Protein AF-A0A924ZVA9-F1 (afdb_monomer)

Radius of gyration: 15.02 Å; Cα contacts (8 Å, |Δi|>4): 76; chains: 1; bounding box: 39×25×37 Å

Secondary structure (DSSP, 8-state):
--SS--TTHHHHHHHHTT-PPTTBTTTTB--SS-SS------EEEEE-TTT-PEEEEE-PPPHHHHTT-

pLDDT: mean 93.65, std 5.06, range [66.19, 97.69]

Mean predicted aligned error: 3.7 Å

Foldseek 3Di:
DDPDDDPCVVQVVCLVVVRHFAQPPPSPNDDPLDDHTPDDDQKDWDQDPPPRDIDIDGDDDDVRVVVVD

Solvent-accessible surface area (backbone atoms only — not comparable to full-atom values): 4473 Å² total; per-residue (Å²): 129,80,94,67,87,56,87,62,48,70,52,52,57,28,29,80,67,76,52,36,46,52,23,24,81,84,57,75,12,68,47,91,91,44,96,49,58,73,74,80,78,50,65,52,74,49,60,38,89,84,81,60,46,80,45,77,47,75,45,78,84,56,68,74,60,64,77,74,112

Sequence (69 aa):
MPKTGRTHQIRQHLQESNRSILGDTIYGGQSSDVKRLMLHALSLSFSHPRTKEKLNIEAPLPKDFLELL

Structure (mmCIF, N/CA/C/O backbone):
data_AF-A0A924ZVA9-F1
#
_entry.id   AF-A0A924ZVA9-F1
#
loop_
_atom_site.group_PDB
_atom_site.id
_atom_site.type_symbol
_atom_site.label_atom_id
_atom_site.label_alt_id
_atom_site.label_comp_id
_atom_site.label_asym_id
_atom_site.label_entity_id
_atom_site.label_seq_id
_atom_site.pdbx_PDB_ins_code
_atom_site.Cartn_x
_atom_site.Cartn_y
_atom_site.Cartn_z
_atom_site.occupancy
_atom_site.B_iso_or_equiv
_atom_site.auth_seq_id
_atom_site.auth_comp_id
_atom_site.auth_asym_id
_atom_site.auth_atom_id
_atom_site.pdbx_PDB_model_num
ATOM 1 N N . MET A 1 1 ? 1.664 -2.248 8.527 1.00 66.19 1 MET A N 1
ATOM 2 C CA . MET A 1 1 ? 0.588 -1.343 8.063 1.00 66.19 1 MET A CA 1
ATOM 3 C C . MET A 1 1 ? 0.987 0.101 8.32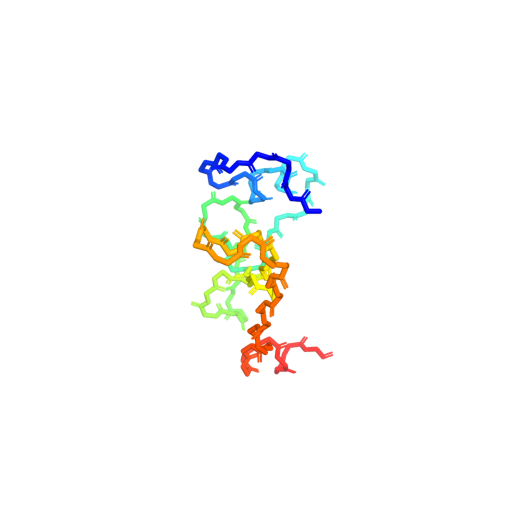1 1.00 66.19 1 MET A C 1
ATOM 5 O O . MET A 1 1 ? 1.651 0.339 9.330 1.00 66.19 1 MET A O 1
ATOM 9 N N . PRO A 1 2 ? 0.649 1.048 7.430 1.00 81.56 2 PRO A N 1
ATOM 10 C CA . PRO A 1 2 ? 0.941 2.459 7.660 1.00 81.56 2 PRO A CA 1
ATOM 11 C C . PRO A 1 2 ? 0.208 2.940 8.921 1.00 81.56 2 PRO A C 1
ATOM 13 O O . PRO A 1 2 ? -0.972 2.662 9.105 1.0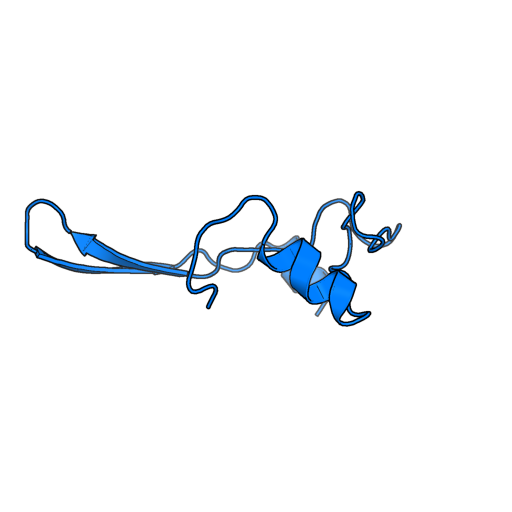0 81.56 2 PRO A O 1
ATOM 16 N N . LYS A 1 3 ? 0.927 3.628 9.816 1.00 87.88 3 LYS A N 1
ATOM 17 C CA . LYS A 1 3 ? 0.356 4.164 11.068 1.00 87.88 3 LYS A CA 1
ATOM 18 C C . LYS A 1 3 ? -0.440 5.454 10.850 1.00 87.88 3 LYS A C 1
ATOM 20 O O . LYS A 1 3 ? -1.251 5.829 11.686 1.00 87.88 3 LYS A O 1
ATOM 25 N N . THR A 1 4 ? -0.182 6.137 9.741 1.00 95.12 4 THR A N 1
ATOM 26 C CA . THR A 1 4 ? -0.850 7.372 9.321 1.00 95.12 4 THR A CA 1
ATOM 27 C C . THR A 1 4 ? -1.332 7.217 7.880 1.00 95.12 4 THR A C 1
ATOM 29 O O . THR A 1 4 ? -0.901 6.301 7.185 1.00 95.12 4 THR A O 1
ATOM 32 N N . GLY A 1 5 ? -2.221 8.102 7.428 1.00 92.56 5 GLY A N 1
ATOM 33 C CA . GLY A 1 5 ? -2.790 8.078 6.076 1.00 92.56 5 GLY A CA 1
ATOM 34 C C . GLY A 1 5 ? -2.331 9.242 5.199 1.00 92.56 5 GLY A C 1
ATOM 35 O O . GLY A 1 5 ? -3.161 9.842 4.523 1.00 92.56 5 GLY A O 1
ATOM 36 N N . ARG A 1 6 ? -1.049 9.632 5.253 1.00 96.38 6 ARG A N 1
ATOM 37 C CA . ARG A 1 6 ? -0.548 10.745 4.427 1.00 96.38 6 ARG A CA 1
ATOM 38 C C . ARG A 1 6 ? -0.565 10.366 2.944 1.00 96.38 6 ARG A C 1
ATOM 40 O O . ARG A 1 6 ? -0.396 9.199 2.585 1.00 96.38 6 ARG A O 1
ATOM 47 N N . THR A 1 7 ? -0.728 11.366 2.083 1.00 96.31 7 THR A N 1
ATOM 48 C CA . THR A 1 7 ? -0.699 11.190 0.628 1.00 96.31 7 THR A CA 1
ATOM 49 C C . THR A 1 7 ? 0.570 10.458 0.202 1.00 96.31 7 THR A C 1
ATOM 51 O O . THR A 1 7 ? 1.665 10.827 0.611 1.00 96.31 7 THR A O 1
ATOM 54 N N . HIS A 1 8 ? 0.411 9.396 -0.594 1.00 95.50 8 HIS A N 1
ATOM 55 C CA . HIS A 1 8 ? 1.509 8.578 -1.132 1.00 95.50 8 HIS A CA 1
ATOM 56 C C . HIS A 1 8 ? 2.476 7.980 -0.094 1.00 95.50 8 HIS A C 1
ATOM 58 O O . HIS A 1 8 ? 3.552 7.521 -0.468 1.00 95.50 8 HIS A O 1
ATOM 64 N N . GLN A 1 9 ? 2.093 7.901 1.182 1.00 96.19 9 GLN A N 1
ATOM 65 C CA . GLN A 1 9 ? 2.998 7.525 2.272 1.00 96.19 9 GLN A CA 1
ATOM 66 C C . GLN A 1 9 ? 3.768 6.217 2.034 1.00 96.19 9 GLN A C 1
ATOM 68 O O . GLN A 1 9 ? 4.969 6.158 2.273 1.00 96.19 9 GLN A O 1
ATOM 73 N N . ILE A 1 10 ? 3.097 5.168 1.550 1.00 96.19 10 ILE A N 1
ATOM 74 C CA . ILE A 1 10 ? 3.754 3.881 1.268 1.00 96.19 10 ILE A CA 1
ATOM 75 C C . ILE A 1 10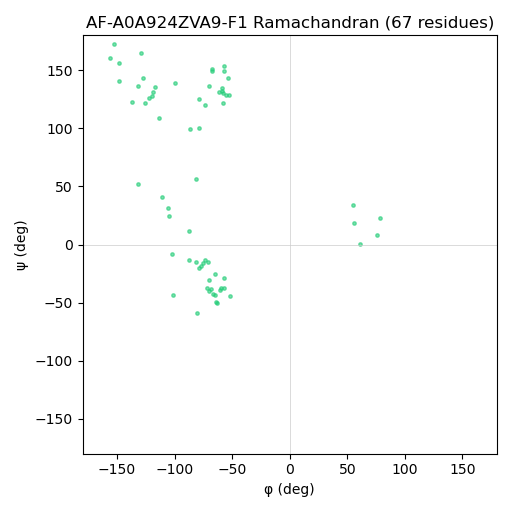 ? 4.749 4.017 0.106 1.00 96.19 10 ILE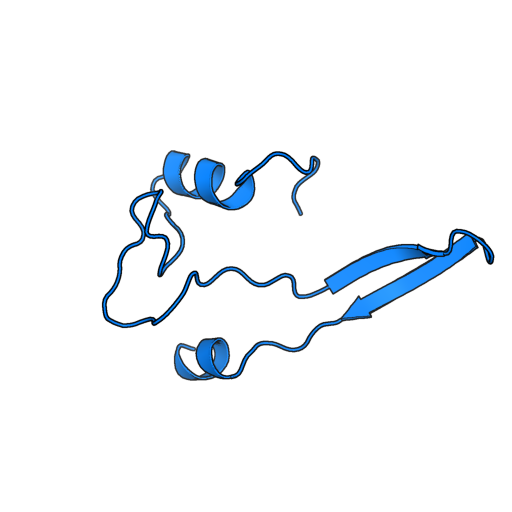 A C 1
ATOM 77 O O . ILE A 1 10 ? 5.856 3.495 0.187 1.00 96.19 10 ILE A O 1
ATOM 81 N N . ARG A 1 11 ? 4.365 4.740 -0.953 1.00 96.50 11 ARG A N 1
ATOM 82 C CA . ARG A 1 11 ? 5.166 4.926 -2.172 1.00 96.50 11 ARG A CA 1
ATOM 83 C C . ARG A 1 11 ? 6.462 5.673 -1.868 1.00 96.50 11 ARG A C 1
ATOM 85 O O . ARG A 1 11 ? 7.536 5.196 -2.217 1.00 96.50 11 ARG A O 1
ATOM 92 N N . GLN A 1 12 ? 6.352 6.792 -1.149 1.00 95.75 12 GLN A N 1
ATOM 93 C CA . GLN A 1 12 ? 7.497 7.610 -0.763 1.00 95.75 12 GLN A CA 1
ATOM 94 C C . GLN A 1 12 ? 8.456 6.841 0.154 1.00 95.75 12 GLN A C 1
ATOM 96 O O . GLN A 1 12 ? 9.637 6.761 -0.153 1.00 95.75 12 GLN A O 1
ATOM 101 N N . HIS A 1 13 ? 7.963 6.212 1.227 1.00 95.81 13 HIS A N 1
ATOM 102 C CA . HIS A 1 13 ? 8.836 5.472 2.150 1.00 95.81 13 HIS A CA 1
ATOM 103 C C . HIS A 1 13 ? 9.599 4.327 1.465 1.00 95.81 13 HIS A C 1
ATOM 105 O O . HIS A 1 13 ? 10.755 4.050 1.793 1.00 95.81 13 HIS A O 1
ATOM 111 N N . LEU A 1 14 ? 8.950 3.633 0.525 1.00 96.31 14 LEU A N 1
ATOM 112 C CA . LEU A 1 14 ? 9.582 2.557 -0.231 1.00 96.31 14 LEU A CA 1
ATOM 113 C C . LEU A 1 14 ? 10.641 3.091 -1.201 1.00 96.31 14 LEU A C 1
ATOM 115 O O . LEU A 1 14 ? 11.725 2.516 -1.287 1.00 96.31 14 LEU A O 1
ATOM 119 N N . GLN A 1 15 ? 10.380 4.220 -1.858 1.00 95.75 15 GLN A N 1
ATOM 120 C CA . GLN A 1 15 ? 11.372 4.894 -2.694 1.00 95.75 15 GLN A CA 1
ATOM 121 C C . GLN A 1 15 ? 12.564 5.421 -1.882 1.00 95.75 15 GLN A C 1
ATOM 123 O O . GLN A 1 15 ? 13.700 5.200 -2.290 1.00 95.75 15 GLN A O 1
ATOM 128 N N . GLU A 1 16 ? 12.338 6.039 -0.720 1.00 95.56 16 GLU A N 1
ATOM 129 C CA . GLU A 1 16 ? 13.400 6.485 0.202 1.00 95.56 16 GLU A CA 1
ATOM 130 C C . GLU A 1 16 ? 14.307 5.325 0.637 1.00 95.56 16 GLU A C 1
ATOM 132 O O . GLU A 1 16 ? 15.497 5.504 0.882 1.00 95.56 16 GLU A O 1
ATOM 137 N N . SER A 1 17 ? 13.756 4.110 0.675 1.00 95.69 17 SER A N 1
ATOM 138 C CA . SER A 1 17 ? 14.489 2.877 0.970 1.00 95.69 17 SER A CA 1
ATOM 139 C C . SER A 1 17 ? 15.128 2.224 -0.269 1.00 95.69 17 SER A C 1
ATOM 141 O O . SER A 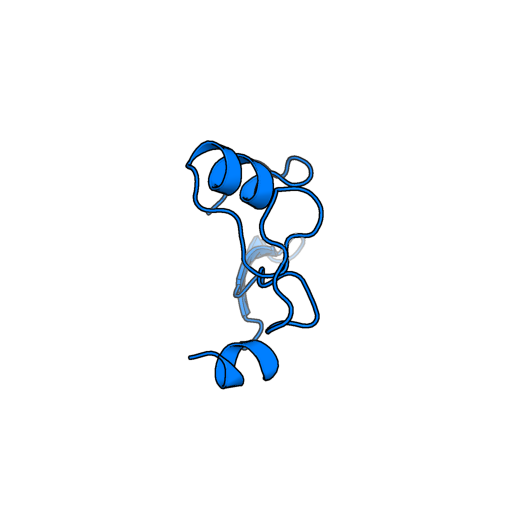1 17 ? 15.558 1.073 -0.184 1.00 95.69 17 SER A O 1
ATOM 143 N N . ASN A 1 18 ? 15.174 2.914 -1.417 1.00 93.62 18 ASN A N 1
ATOM 144 C CA . ASN A 1 18 ? 15.619 2.407 -2.726 1.00 93.62 18 ASN A CA 1
ATOM 145 C C . ASN A 1 18 ? 14.872 1.143 -3.194 1.00 93.62 18 ASN A C 1
ATOM 147 O O . ASN A 1 18 ? 15.442 0.258 -3.829 1.00 93.62 18 ASN A O 1
ATOM 151 N N . ARG A 1 19 ? 13.587 1.032 -2.849 1.00 95.31 19 ARG A N 1
ATOM 152 C CA . ARG A 1 19 ? 12.716 -0.111 -3.162 1.00 95.31 19 ARG A CA 1
ATOM 153 C C . ARG A 1 19 ? 11.386 0.363 -3.734 1.00 95.31 19 ARG A C 1
ATOM 155 O O . ARG A 1 19 ? 10.327 0.000 -3.230 1.00 95.31 19 ARG A O 1
ATOM 162 N N . SER A 1 20 ? 11.443 1.210 -4.756 1.00 95.94 20 SER A N 1
ATOM 163 C CA . SER A 1 20 ? 10.253 1.763 -5.404 1.00 95.94 20 SER A CA 1
ATOM 164 C C . SER A 1 20 ? 9.278 0.672 -5.859 1.00 95.94 20 SER A C 1
ATOM 166 O O . SER A 1 20 ? 9.679 -0.405 -6.296 1.00 95.94 20 SER A O 1
ATOM 168 N N . ILE A 1 21 ? 7.980 0.958 -5.745 1.00 96.19 21 ILE A N 1
ATOM 169 C CA . ILE A 1 21 ? 6.916 0.018 -6.116 1.00 96.19 21 ILE A CA 1
ATOM 170 C C . ILE A 1 21 ? 6.880 -0.144 -7.635 1.00 96.19 21 ILE A C 1
ATOM 172 O O . ILE A 1 21 ? 6.902 0.845 -8.358 1.00 96.19 21 ILE A O 1
ATOM 176 N N . LEU A 1 22 ? 6.747 -1.375 -8.125 1.00 95.69 22 LEU A N 1
ATOM 177 C CA . LEU A 1 22 ? 6.617 -1.648 -9.555 1.00 95.69 22 LEU A CA 1
ATOM 178 C C . LEU A 1 22 ? 5.390 -0.933 -10.160 1.00 95.69 22 LEU A C 1
ATOM 180 O O . LEU A 1 22 ? 4.302 -0.926 -9.580 1.00 95.69 22 LEU A O 1
ATOM 184 N N . GLY A 1 23 ? 5.563 -0.304 -11.318 1.00 94.81 23 GLY A N 1
ATOM 185 C CA . GLY A 1 23 ? 4.544 0.527 -11.965 1.00 94.81 23 GLY A CA 1
ATOM 186 C C . GLY A 1 23 ? 4.356 1.914 -11.337 1.00 94.81 23 GLY A C 1
ATOM 187 O O . GLY A 1 23 ? 3.415 2.623 -11.700 1.00 94.81 23 GLY A O 1
ATOM 188 N N . ASP A 1 24 ? 5.208 2.328 -10.392 1.00 96.00 24 ASP A N 1
ATOM 189 C CA . ASP A 1 24 ? 5.155 3.670 -9.811 1.00 96.00 24 ASP A CA 1
ATOM 190 C C . ASP A 1 24 ? 5.792 4.713 -10.737 1.00 96.00 24 ASP A C 1
ATOM 192 O O . ASP A 1 24 ? 7.009 4.896 -10.780 1.00 96.00 24 ASP A O 1
ATOM 196 N N . THR A 1 25 ? 4.948 5.447 -11.457 1.00 93.69 25 THR A N 1
ATOM 197 C CA . THR A 1 25 ? 5.392 6.468 -12.413 1.00 93.69 25 THR A CA 1
ATOM 198 C C . THR A 1 25 ? 5.924 7.750 -11.781 1.00 93.69 25 THR A C 1
ATOM 200 O O . THR A 1 25 ? 6.565 8.528 -12.485 1.00 93.69 25 THR A O 1
ATOM 203 N N . ILE A 1 26 ? 5.696 7.966 -10.481 1.00 93.62 26 ILE A N 1
ATOM 204 C CA . ILE A 1 26 ? 6.059 9.198 -9.764 1.00 93.62 26 ILE A CA 1
ATOM 205 C C . ILE A 1 26 ? 7.335 8.990 -8.944 1.00 93.62 26 ILE A C 1
ATOM 207 O O . ILE A 1 26 ? 8.220 9.838 -8.963 1.00 93.62 26 ILE A O 1
ATOM 211 N N . TYR A 1 27 ? 7.447 7.859 -8.244 1.00 93.38 27 TYR A N 1
ATOM 212 C CA . TYR A 1 27 ? 8.537 7.578 -7.303 1.00 93.38 27 TYR A CA 1
ATOM 213 C C . TYR A 1 27 ? 9.561 6.569 -7.852 1.00 93.38 27 TYR A C 1
ATOM 215 O O . TYR A 1 27 ? 10.166 5.809 -7.099 1.00 93.38 27 TYR A O 1
ATOM 223 N N . GLY A 1 28 ? 9.774 6.551 -9.171 1.00 88.50 28 GLY A N 1
ATOM 224 C CA . GLY A 1 28 ? 10.896 5.834 -9.795 1.00 88.50 28 GLY A CA 1
ATOM 225 C C . GLY A 1 28 ? 10.726 4.318 -9.938 1.00 88.50 28 GLY A C 1
ATOM 226 O O . GLY A 1 28 ? 11.715 3.605 -10.034 1.00 88.50 28 GLY A O 1
ATOM 227 N N . GLY A 1 29 ? 9.492 3.819 -9.951 1.00 91.19 29 GLY A N 1
ATOM 228 C CA . GLY A 1 29 ? 9.172 2.406 -10.158 1.00 91.19 29 GLY A CA 1
ATOM 229 C C . GLY A 1 29 ? 8.606 2.095 -11.544 1.00 91.19 29 GLY A C 1
ATOM 230 O O . GLY A 1 29 ? 7.853 1.136 -11.692 1.00 91.19 29 GLY A O 1
ATOM 231 N N . GLN A 1 30 ? 8.899 2.922 -12.551 1.00 91.81 30 GLN A N 1
ATOM 232 C CA . GLN A 1 30 ? 8.418 2.708 -13.917 1.00 91.81 30 GLN A CA 1
ATOM 233 C C . GLN A 1 30 ? 8.893 1.355 -14.457 1.00 91.81 30 GLN A C 1
ATOM 235 O O . GLN A 1 30 ? 10.067 1.013 -14.356 1.00 91.81 30 GLN A O 1
ATOM 240 N N . SER A 1 31 ? 7.972 0.596 -15.040 1.00 90.50 31 SER A N 1
ATOM 241 C CA . SER A 1 31 ? 8.251 -0.670 -15.713 1.00 90.50 31 SER A CA 1
ATOM 242 C C . SER A 1 31 ? 7.249 -0.839 -16.850 1.00 90.50 31 SER A C 1
ATOM 244 O O . SER A 1 31 ? 6.078 -0.488 -16.704 1.00 90.50 31 SER A O 1
ATOM 246 N N . SER A 1 32 ? 7.725 -1.356 -17.981 1.00 88.81 32 SER A N 1
ATOM 247 C CA . SER A 1 32 ? 6.892 -1.752 -19.120 1.00 88.81 32 SER A CA 1
ATOM 248 C C . SER A 1 32 ? 6.138 -3.060 -18.885 1.00 88.81 32 SER A C 1
ATOM 250 O O . SER A 1 32 ? 5.196 -3.356 -19.616 1.00 88.81 32 SER A O 1
ATOM 252 N N . ASP A 1 33 ? 6.540 -3.834 -17.876 1.00 88.69 33 ASP A N 1
ATOM 253 C CA . ASP A 1 33 ? 6.002 -5.167 -17.593 1.00 88.69 33 ASP A CA 1
ATOM 254 C C . ASP A 1 33 ? 4.634 -5.090 -16.908 1.00 88.69 33 ASP A C 1
ATOM 256 O O . ASP A 1 33 ? 3.863 -6.048 -16.923 1.00 88.69 33 ASP A O 1
ATOM 260 N N . VAL A 1 34 ? 4.302 -3.930 -16.331 1.00 92.38 34 VAL A N 1
ATOM 261 C CA . VAL A 1 34 ? 3.046 -3.705 -15.616 1.00 92.38 34 VAL A CA 1
ATOM 262 C C . VAL A 1 34 ? 2.315 -2.468 -16.118 1.00 92.38 34 VAL A C 1
ATOM 264 O O . VAL A 1 34 ? 2.903 -1.439 -16.433 1.00 92.38 34 VAL A O 1
ATOM 267 N N . LYS A 1 35 ? 0.982 -2.546 -16.156 1.00 91.12 35 LYS A N 1
ATOM 268 C CA . LYS A 1 35 ? 0.129 -1.471 -16.696 1.00 91.12 35 LYS A CA 1
ATOM 269 C C . LYS A 1 35 ? -0.251 -0.399 -15.671 1.00 91.12 35 LYS A C 1
ATOM 271 O O . LYS A 1 35 ? -0.798 0.635 -16.044 1.00 91.12 35 LYS A O 1
ATOM 276 N N . ARG A 1 36 ? -0.034 -0.655 -14.378 1.00 93.69 36 ARG A N 1
ATOM 277 C CA . ARG A 1 36 ? -0.423 0.239 -13.277 1.00 93.69 36 ARG A CA 1
ATOM 278 C C . ARG A 1 36 ? 0.486 0.059 -12.066 1.00 93.69 36 ARG A C 1
ATOM 280 O O . ARG A 1 36 ? 1.261 -0.887 -12.002 1.00 93.69 36 ARG A O 1
ATOM 287 N N . LEU A 1 37 ? 0.307 0.925 -11.073 1.00 96.06 37 LEU A N 1
ATOM 288 C CA . LEU A 1 37 ? 0.946 0.803 -9.768 1.00 96.06 37 LEU A CA 1
ATOM 289 C C . LEU A 1 37 ? 0.583 -0.532 -9.094 1.00 96.06 37 LEU A C 1
ATOM 291 O O . LEU A 1 37 ? -0.592 -0.798 -8.814 1.00 96.06 37 LEU A O 1
ATOM 295 N N . MET A 1 38 ? 1.603 -1.326 -8.770 1.00 96.12 38 MET A N 1
ATOM 296 C CA . MET A 1 38 ? 1.494 -2.596 -8.048 1.00 96.12 38 MET A CA 1
ATOM 297 C C . MET A 1 38 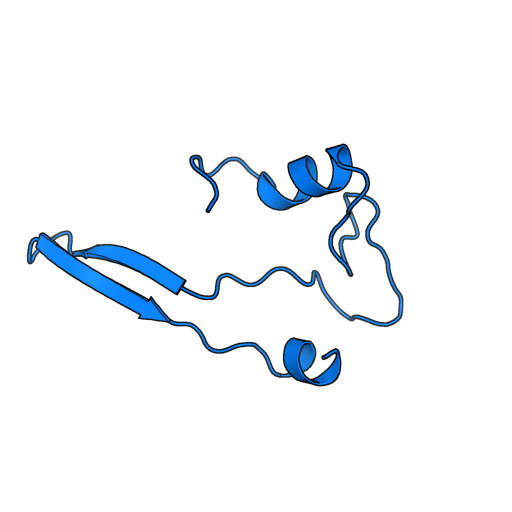? 1.387 -2.367 -6.533 1.00 96.12 38 MET A C 1
ATOM 299 O O . MET A 1 38 ? 2.162 -2.885 -5.733 1.00 96.12 38 MET A O 1
ATOM 303 N N . LEU A 1 39 ? 0.387 -1.579 -6.129 1.00 95.56 39 LEU A N 1
ATOM 304 C CA . LEU A 1 39 ? -0.007 -1.373 -4.736 1.00 95.56 39 LEU A CA 1
ATOM 305 C C . LEU A 1 39 ? -1.500 -1.688 -4.577 1.00 95.56 39 LEU A C 1
ATOM 307 O O . LEU A 1 39 ? -2.338 -1.073 -5.234 1.00 95.56 39 LEU A O 1
ATOM 311 N N . HIS A 1 40 ? -1.831 -2.639 -3.701 1.00 95.56 40 HIS A N 1
ATOM 312 C CA . HIS A 1 40 ? -3.202 -3.091 -3.439 1.00 95.56 40 HIS A CA 1
ATOM 313 C C . HIS A 1 40 ? -3.480 -3.146 -1.935 1.00 95.56 40 HIS A C 1
ATOM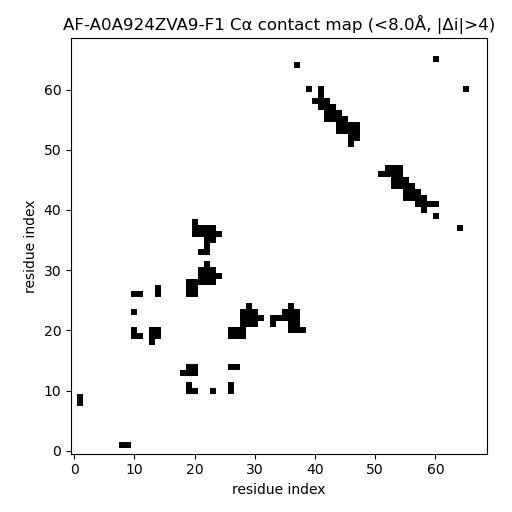 315 O O . HIS A 1 40 ? -2.653 -3.630 -1.160 1.00 95.56 40 HIS A O 1
ATOM 321 N N . ALA A 1 41 ? -4.647 -2.658 -1.517 1.00 95.56 41 ALA A N 1
ATOM 322 C CA . ALA A 1 41 ? -5.107 -2.781 -0.139 1.00 95.56 41 ALA A CA 1
ATOM 323 C C . ALA A 1 41 ? -5.837 -4.122 0.029 1.00 95.56 41 ALA A C 1
ATOM 325 O O . ALA A 1 41 ? -6.999 -4.246 -0.342 1.00 95.56 41 ALA A O 1
ATOM 326 N N . LEU A 1 42 ? -5.137 -5.122 0.574 1.00 95.94 42 LEU A N 1
ATOM 327 C CA . LEU A 1 42 ? -5.662 -6.484 0.728 1.00 95.94 42 LEU A CA 1
ATOM 328 C C . LEU A 1 42 ? -6.797 -6.577 1.757 1.00 95.94 42 LEU A C 1
ATOM 330 O O . LEU A 1 42 ? -7.745 -7.329 1.562 1.00 95.94 42 LEU A O 1
ATOM 334 N N . SER A 1 43 ? -6.704 -5.833 2.857 1.00 96.31 43 SER A N 1
ATOM 335 C CA . SER A 1 43 ? -7.697 -5.882 3.927 1.00 96.31 43 SER A CA 1
ATOM 336 C C . SER A 1 43 ? -7.863 -4.545 4.638 1.00 96.31 43 SER A C 1
ATOM 338 O O . SER A 1 43 ? -6.966 -3.693 4.642 1.00 96.31 43 SER A O 1
ATOM 340 N N . LEU A 1 44 ? -9.036 -4.368 5.242 1.00 95.81 44 LEU A N 1
ATOM 341 C CA . LEU A 1 44 ? -9.407 -3.222 6.055 1.00 95.81 44 LEU A CA 1
ATOM 342 C C . LEU A 1 44 ? -10.154 -3.701 7.301 1.00 95.81 44 LEU A C 1
ATOM 344 O O . LEU A 1 44 ? -11.223 -4.301 7.202 1.00 95.81 44 LEU A O 1
ATOM 348 N N . SER A 1 45 ? -9.626 -3.340 8.469 1.00 96.06 45 SER A N 1
ATOM 349 C CA . SER A 1 45 ? -10.233 -3.659 9.760 1.00 96.06 45 SER A CA 1
ATOM 350 C C . SER A 1 45 ? -10.578 -2.390 10.524 1.00 96.06 45 SER A C 1
ATOM 352 O O . SER A 1 45 ? -9.722 -1.526 10.716 1.00 96.06 45 SER A O 1
ATOM 354 N N . PHE A 1 46 ? -11.822 -2.279 10.985 1.00 95.81 46 PHE A N 1
ATOM 355 C CA . PHE A 1 46 ? -12.291 -1.140 11.773 1.00 95.81 46 PHE A CA 1
ATOM 356 C C . PHE A 1 46 ? -13.496 -1.517 12.639 1.00 95.81 46 PHE A C 1
ATOM 358 O O . PHE A 1 46 ? -14.182 -2.508 12.392 1.00 95.81 46 PHE A O 1
ATOM 365 N N . SER A 1 47 ? -13.766 -0.719 13.671 1.00 97.69 47 SER A N 1
ATOM 366 C CA . SER A 1 47 ? -14.987 -0.870 14.464 1.00 97.69 47 SER A CA 1
ATOM 367 C C . SER A 1 47 ? -16.164 -0.258 13.716 1.00 97.69 47 SER A C 1
ATOM 369 O O . SER A 1 47 ? -16.130 0.928 13.376 1.00 97.69 47 SER A O 1
ATOM 3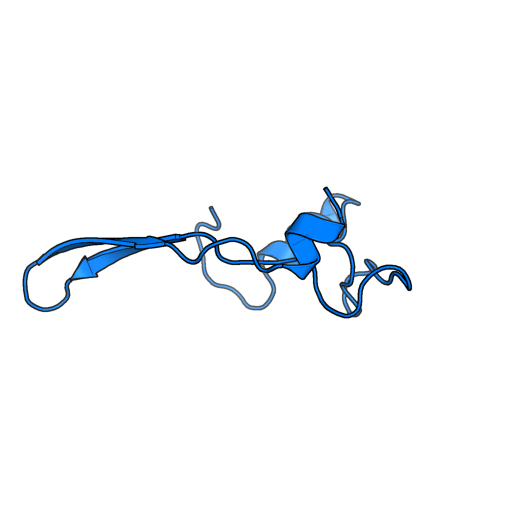71 N N . HIS A 1 48 ? -17.226 -1.033 13.498 1.00 96.25 48 HIS A N 1
ATOM 372 C CA . HIS A 1 48 ? -18.437 -0.540 12.853 1.00 96.25 48 HIS A CA 1
ATOM 373 C C . HIS A 1 48 ? -18.958 0.697 13.617 1.00 96.25 48 HIS A C 1
ATOM 375 O O . HIS A 1 48 ? -19.170 0.625 14.831 1.00 96.25 48 HIS A O 1
ATOM 381 N N . PRO A 1 49 ? -19.236 1.837 12.952 1.00 96.44 49 PRO A N 1
ATOM 382 C CA . PRO A 1 49 ? -19.573 3.089 13.639 1.00 96.44 49 PRO A CA 1
ATOM 383 C C . PRO A 1 49 ? -20.831 2.976 14.512 1.00 96.44 49 PRO A C 1
ATOM 385 O O . PRO A 1 49 ? -20.840 3.498 15.629 1.00 96.44 49 PRO A O 1
ATOM 388 N N . ARG A 1 50 ? -21.845 2.246 14.016 1.00 97.06 50 ARG A N 1
ATOM 389 C CA . ARG A 1 50 ? -23.095 1.912 14.720 1.00 97.06 50 ARG A CA 1
ATOM 390 C C . ARG A 1 50 ? -22.993 0.736 15.704 1.00 97.06 50 ARG A C 1
ATOM 392 O O . ARG A 1 50 ? -23.281 0.940 16.873 1.00 97.06 50 ARG A O 1
ATOM 399 N N . THR A 1 51 ? -22.615 -0.470 15.259 1.00 96.62 51 THR A N 1
ATOM 400 C CA . THR A 1 51 ? -22.667 -1.674 16.120 1.00 96.62 51 THR A CA 1
ATOM 401 C C . THR A 1 51 ? -21.473 -1.809 17.067 1.00 96.62 51 THR A C 1
ATOM 403 O O . THR A 1 51 ? -21.543 -2.578 18.013 1.00 96.62 51 THR A O 1
ATOM 406 N N . LYS A 1 52 ? -20.383 -1.058 16.841 1.00 96.00 52 LYS A N 1
ATOM 407 C CA . LYS A 1 52 ? -19.096 -1.141 17.565 1.00 96.00 52 LYS A CA 1
ATOM 408 C C . LYS A 1 52 ? -18.377 -2.488 17.465 1.00 96.00 52 LYS A C 1
ATOM 410 O O . LYS A 1 52 ? -17.270 -2.620 17.984 1.00 96.00 52 LYS A O 1
ATOM 415 N N . GLU A 1 53 ? -18.946 -3.443 16.744 1.00 97.25 53 GLU A N 1
ATOM 416 C CA . GLU A 1 53 ? -18.315 -4.720 16.446 1.00 97.25 53 GLU A CA 1
ATOM 417 C C . GLU A 1 53 ? -17.119 -4.525 15.518 1.00 97.25 53 GLU A C 1
ATOM 419 O O . GLU A 1 53 ? -17.078 -3.607 14.691 1.00 97.25 53 GLU A O 1
ATOM 424 N N . LYS A 1 54 ? -16.124 -5.400 15.661 1.00 97.38 54 LYS A N 1
ATOM 425 C CA . LYS A 1 54 ? -14.970 -5.412 14.768 1.00 97.38 54 LYS A CA 1
ATOM 426 C C . LYS A 1 54 ? -15.390 -5.990 13.424 1.00 97.38 54 LYS A C 1
ATOM 428 O O . LYS A 1 54 ? -15.790 -7.146 13.350 1.00 97.38 54 LYS A O 1
ATOM 433 N N . LEU A 1 55 ? -15.239 -5.194 12.375 1.00 97.06 55 LEU A N 1
ATOM 434 C CA . LEU A 1 55 ? -15.338 -5.649 11.000 1.00 97.06 55 LEU A CA 1
ATOM 435 C C . LEU A 1 55 ? -13.939 -5.868 10.438 1.00 97.06 55 LEU A C 1
ATOM 437 O O . LEU A 1 55 ? -13.043 -5.054 10.664 1.00 97.06 55 LEU A O 1
ATOM 441 N N . ASN A 1 56 ? -13.792 -6.949 9.681 1.00 97.06 56 ASN A N 1
ATOM 442 C CA . ASN A 1 56 ? -12.666 -7.188 8.793 1.00 97.06 56 ASN A CA 1
ATOM 443 C C . ASN A 1 56 ? -13.234 -7.392 7.388 1.00 97.06 56 ASN A C 1
ATOM 445 O O . ASN A 1 56 ? -14.137 -8.208 7.200 1.00 97.06 56 ASN A O 1
ATOM 449 N N . ILE A 1 57 ? -12.738 -6.621 6.431 1.00 97.12 57 ILE A N 1
ATOM 450 C CA . ILE A 1 57 ? -13.120 -6.701 5.025 1.00 97.12 57 ILE A CA 1
ATOM 451 C C . ILE A 1 57 ? -11.864 -7.052 4.242 1.00 97.12 57 ILE A C 1
ATOM 453 O O . ILE A 1 57 ? -10.830 -6.410 4.415 1.00 97.12 57 ILE A O 1
ATOM 457 N N . GLU A 1 58 ? -11.964 -8.042 3.363 1.00 97.62 58 GLU A N 1
ATOM 458 C CA . GLU A 1 58 ? -10.862 -8.498 2.520 1.00 97.62 58 GLU A CA 1
ATOM 459 C C . GLU A 1 58 ? -11.203 -8.278 1.046 1.00 97.62 58 GLU A C 1
ATOM 461 O O . GLU A 1 58 ? -12.319 -8.545 0.599 1.00 97.62 58 GLU A O 1
ATOM 466 N N . ALA A 1 59 ? -10.233 -7.766 0.295 1.00 96.50 59 ALA A N 1
ATOM 467 C CA . ALA A 1 59 ? -10.312 -7.570 -1.141 1.00 96.50 59 ALA A CA 1
ATOM 468 C C . ALA A 1 59 ? -9.299 -8.515 -1.805 1.00 96.50 59 ALA A C 1
ATOM 470 O O . ALA A 1 59 ? -8.093 -8.272 -1.677 1.00 96.50 59 ALA A O 1
ATOM 471 N N . PRO A 1 60 ? -9.747 -9.579 -2.501 1.00 95.19 60 PRO A N 1
ATOM 472 C CA . PRO A 1 60 ? -8.847 -10.568 -3.086 1.00 95.19 60 PRO A CA 1
ATOM 473 C C . PRO A 1 60 ? -7.847 -9.916 -4.042 1.00 95.19 60 PRO A C 1
ATOM 475 O O . PRO A 1 60 ? -8.114 -8.854 -4.615 1.00 95.19 60 PRO A O 1
ATOM 478 N N . LEU A 1 61 ? -6.688 -10.559 -4.207 1.00 95.19 61 LEU A N 1
ATOM 479 C CA . LEU A 1 61 ? -5.652 -10.057 -5.102 1.00 95.19 61 LEU A CA 1
ATOM 480 C C . LEU A 1 61 ? -6.204 -9.911 -6.530 1.00 95.19 61 LEU A C 1
ATOM 482 O O . LEU A 1 61 ? -6.803 -10.853 -7.059 1.00 95.19 61 LEU A O 1
ATOM 486 N N . PRO A 1 62 ? -6.005 -8.746 -7.165 1.00 94.50 62 PRO A N 1
ATOM 487 C CA . PRO A 1 62 ? -6.324 -8.554 -8.571 1.00 94.50 62 PRO A CA 1
ATOM 488 C C . PRO A 1 62 ? -5.590 -9.559 -9.471 1.00 94.50 62 PRO A C 1
ATOM 490 O O . PRO A 1 62 ? -4.473 -9.973 -9.169 1.00 94.50 62 PRO A O 1
ATOM 493 N N . LYS A 1 63 ? -6.200 -9.938 -10.602 1.00 93.06 63 LYS A N 1
ATOM 494 C CA . LYS A 1 63 ? -5.633 -10.945 -11.521 1.00 93.06 63 LYS A CA 1
ATOM 495 C C . LYS A 1 63 ? -4.240 -10.579 -12.034 1.00 93.06 63 LYS A C 1
ATOM 497 O O . LYS A 1 63 ? -3.385 -11.446 -12.115 1.00 93.06 63 LYS A O 1
ATOM 502 N N . ASP A 1 64 ? -4.001 -9.301 -12.303 1.00 92.12 64 ASP A N 1
ATOM 503 C CA . ASP A 1 64 ? -2.707 -8.803 -12.774 1.00 92.12 64 ASP A CA 1
ATOM 504 C C . ASP A 1 64 ? -1.583 -8.968 -11.740 1.00 92.12 64 ASP A C 1
ATOM 506 O O . ASP A 1 64 ? -0.429 -9.103 -12.122 1.00 92.12 64 ASP A O 1
ATOM 510 N N . PHE A 1 65 ? -1.897 -9.024 -10.441 1.00 92.75 65 PHE A N 1
ATOM 511 C CA . PHE A 1 65 ? -0.913 -9.401 -9.420 1.00 92.75 65 PHE A CA 1
ATOM 512 C C . PHE A 1 65 ? -0.584 -10.893 -9.475 1.00 92.75 65 PHE A C 1
ATOM 514 O O . PHE A 1 65 ? 0.559 -11.270 -9.246 1.00 92.75 65 PHE A O 1
ATOM 521 N N . LEU A 1 66 ? -1.581 -11.736 -9.753 1.00 90.69 66 LEU A N 1
ATOM 522 C CA . LEU A 1 66 ? -1.401 -13.186 -9.832 1.00 90.69 66 LEU A CA 1
ATOM 523 C C . LEU A 1 66 ? -0.593 -13.596 -11.066 1.00 90.69 66 LEU A C 1
ATOM 525 O O . LEU A 1 66 ? 0.126 -14.581 -11.010 1.00 90.69 66 LEU A O 1
ATOM 529 N N . GLU A 1 67 ? -0.693 -12.841 -12.159 1.00 88.94 67 GLU A N 1
ATOM 530 C CA . GLU A 1 67 ? 0.072 -13.074 -13.392 1.00 88.94 67 GLU A CA 1
ATOM 531 C C . GLU A 1 67 ? 1.572 -12.742 -13.256 1.00 88.94 67 GLU A C 1
ATOM 533 O O . GLU A 1 67 ? 2.362 -13.147 -14.105 1.00 88.94 67 GLU A O 1
ATOM 538 N N . LEU A 1 68 ? 1.967 -12.013 -12.205 1.00 84.62 68 LEU A 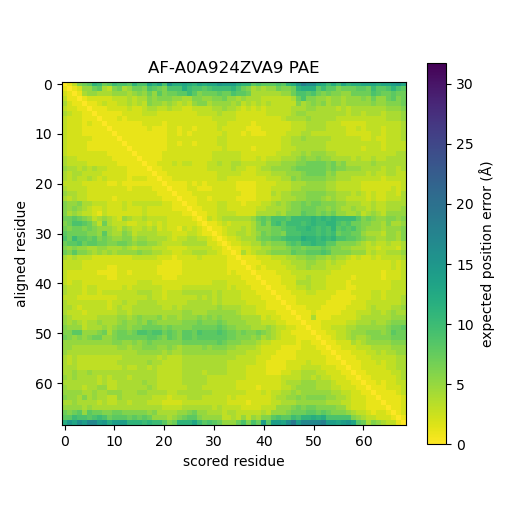N 1
ATOM 539 C CA . LEU A 1 68 ? 3.348 -11.582 -11.943 1.00 84.62 68 LEU A CA 1
ATOM 540 C C . LEU A 1 68 ? 4.068 -12.413 -10.864 1.00 84.62 68 LEU A C 1
ATOM 542 O O . LEU A 1 68 ? 5.255 -12.176 -10.628 1.00 84.62 68 LEU A O 1
ATOM 546 N N . LEU A 1 69 ? 3.352 -13.309 -10.174 1.00 75.69 69 LEU A N 1
ATOM 547 C CA . LEU A 1 69 ? 3.874 -14.186 -9.114 1.00 75.69 69 LEU A CA 1
ATOM 548 C C . LEU A 1 69 ? 4.424 -15.492 -9.692 1.00 75.69 69 LEU A C 1
ATOM 550 O O . LEU A 1 69 ? 5.484 -15.926 -9.187 1.00 75.69 69 LEU A O 1
#

Nearest PDB structures (foldseek):
  1b12-assembly4_D  TM=4.737E-01  e=8.793E+00  Escherichia coli BL21(DE3)
  8pxb-assembly1_A  TM=4.156E-01  e=9.427E+00  Equus caballus
  8pvr-assembly1_A  TM=3.361E-01  e=8.793E+00  Equus caballus